Protein AF-A0AAX3NAG1-F1 (afdb_monomer)

Nearest PDB structures (foldseek):
  3qbo-assembly1_A  TM=9.680E-01  e=1.357E-04  Yersinia pestis CO92
  6xdk-assembly1_A  TM=9.110E-01  e=4.348E-03  Stenotrophomonas maltophilia K279a
  8a5w-assembly1_E  TM=9.064E-01  e=7.490E-03  Homo sapiens
  6xdk-assembly2_C  TM=9.134E-01  e=8.581E-03  Stenotrophomonas maltophilia K279a
  1bt4-assembly1_A  TM=9.493E-01  e=1.708E-01  Niallia circulans

Organism: NCBI:txid472834

Mean predicted aligned error: 3.3 Å

Structure (mmCIF, N/CA/C/O backbone):
data_AF-A0AAX3NAG1-F1
#
_entry.id   AF-A0AAX3NAG1-F1
#
loop_
_atom_site.group_PDB
_atom_site.id
_atom_site.type_symbol
_atom_site.label_atom_id
_atom_site.label_alt_id
_atom_site.label_comp_id
_atom_site.label_asym_id
_atom_site.label_entity_id
_atom_site.label_seq_id
_atom_site.pdbx_PDB_ins_code
_atom_site.Cartn_x
_atom_site.Cartn_y
_atom_site.Cartn_z
_atom_site.occupancy
_atom_site.B_iso_or_equiv
_atom_site.auth_seq_id
_atom_site.auth_comp_id
_atom_site.auth_asym_id
_atom_site.auth_atom_id
_atom_site.pdbx_PDB_model_num
ATOM 1 N N . MET A 1 1 ? -10.933 1.709 -2.714 1.00 76.50 1 MET A N 1
ATOM 2 C CA . MET A 1 1 ? -10.946 1.344 -1.279 1.00 76.50 1 MET A CA 1
ATOM 3 C C . MET A 1 1 ? -12.316 1.476 -0.623 1.00 76.50 1 MET A C 1
ATOM 5 O O . MET A 1 1 ? -12.596 0.682 0.266 1.00 76.50 1 MET A O 1
ATOM 9 N N . ARG A 1 2 ? -13.204 2.384 -1.067 1.00 74.44 2 ARG A N 1
ATOM 10 C CA . ARG A 1 2 ? -14.596 2.457 -0.564 1.00 74.44 2 ARG A CA 1
ATOM 11 C C . ARG A 1 2 ? -15.389 1.151 -0.733 1.00 74.44 2 ARG A C 1
ATOM 13 O O . ARG A 1 2 ? -16.228 0.848 0.105 1.00 74.44 2 ARG A O 1
ATOM 20 N N . ASP A 1 3 ? -15.074 0.364 -1.762 1.00 84.44 3 ASP A N 1
ATOM 21 C CA . ASP A 1 3 ? -15.782 -0.885 -2.083 1.00 84.44 3 ASP A CA 1
ATOM 22 C C . ASP A 1 3 ? -15.193 -2.137 -1.413 1.00 84.44 3 ASP A C 1
ATOM 24 O O . ASP A 1 3 ? -15.626 -3.262 -1.6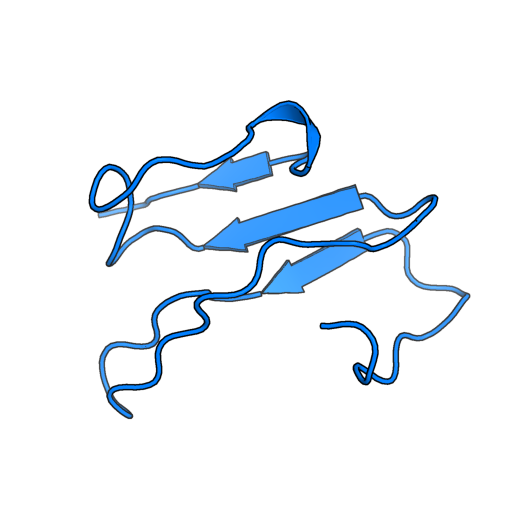76 1.00 84.44 3 ASP A O 1
ATOM 28 N N . TRP A 1 4 ? -14.178 -1.982 -0.558 1.00 89.69 4 TRP A N 1
ATOM 29 C CA . TRP A 1 4 ? -13.559 -3.123 0.107 1.00 89.69 4 TRP A CA 1
ATOM 30 C C . TRP A 1 4 ? -14.500 -3.686 1.175 1.00 89.69 4 TRP A C 1
ATOM 32 O O . TRP A 1 4 ? -14.969 -2.979 2.067 1.00 89.69 4 TRP A O 1
ATOM 42 N N . LYS A 1 5 ? -14.760 -4.994 1.111 1.00 90.12 5 LYS A N 1
ATOM 43 C CA . LYS A 1 5 ? -15.569 -5.696 2.112 1.00 90.12 5 LYS A CA 1
ATOM 44 C C . LYS A 1 5 ? -14.735 -5.940 3.369 1.00 90.12 5 LYS A C 1
ATOM 46 O O . LYS A 1 5 ? -14.084 -6.972 3.499 1.00 90.12 5 LYS A O 1
ATOM 51 N N . ILE A 1 6 ? -14.760 -4.985 4.295 1.00 89.81 6 ILE A N 1
ATOM 52 C CA . ILE A 1 6 ? -14.031 -5.072 5.565 1.00 89.81 6 ILE A CA 1
ATOM 53 C C . ILE A 1 6 ? -14.911 -5.685 6.661 1.00 89.81 6 ILE A C 1
ATOM 55 O O . ILE A 1 6 ? -16.075 -5.319 6.841 1.00 89.81 6 ILE A O 1
ATOM 59 N N . ASN A 1 7 ? -14.341 -6.600 7.445 1.00 91.38 7 ASN A N 1
ATOM 60 C CA . ASN A 1 7 ? -14.994 -7.122 8.641 1.00 91.38 7 ASN A CA 1
ATOM 61 C C . ASN A 1 7 ? -15.030 -6.047 9.740 1.00 91.38 7 ASN A C 1
ATOM 63 O O . ASN A 1 7 ? -13.989 -5.598 10.209 1.00 91.38 7 ASN A O 1
ATOM 67 N N . LYS A 1 8 ? -16.222 -5.688 10.232 1.00 89.81 8 LYS A N 1
ATOM 68 C CA . LYS A 1 8 ? -16.385 -4.683 11.302 1.00 89.81 8 LYS A CA 1
ATOM 69 C C . LYS A 1 8 ? -15.614 -5.018 12.586 1.00 89.81 8 LYS A C 1
ATOM 71 O O . LYS A 1 8 ? -15.235 -4.100 13.310 1.00 89.81 8 LYS A O 1
ATOM 76 N N . LYS A 1 9 ? -15.364 -6.304 12.860 1.00 92.75 9 LYS A N 1
ATOM 77 C CA . LYS A 1 9 ? -14.639 -6.781 14.048 1.00 92.75 9 LYS A CA 1
ATOM 78 C C . LYS A 1 9 ? -13.112 -6.743 13.911 1.00 92.75 9 LYS A C 1
ATOM 80 O O . LYS A 1 9 ? -12.441 -7.030 14.893 1.00 92.75 9 LYS A O 1
ATOM 85 N N . SER A 1 10 ? -12.550 -6.428 12.739 1.00 93.50 10 SER A N 1
ATOM 86 C CA . SER A 1 10 ? -11.091 -6.372 12.589 1.00 93.50 10 SER A CA 1
ATOM 87 C C . SER A 1 10 ? -10.490 -5.211 13.385 1.00 93.50 10 SER A C 1
ATOM 89 O O . SER A 1 10 ? -11.095 -4.142 13.497 1.00 93.50 10 SER A O 1
ATOM 91 N N . ASN A 1 11 ? -9.293 -5.414 13.935 1.00 93.38 11 ASN A N 1
ATOM 92 C CA . ASN A 1 11 ? -8.552 -4.363 14.637 1.00 93.38 11 ASN A CA 1
ATOM 93 C C . ASN A 1 11 ? -7.800 -3.446 13.668 1.00 93.38 11 ASN A C 1
ATOM 95 O O . ASN A 1 11 ? -7.716 -2.244 13.898 1.00 93.38 11 ASN A O 1
ATOM 99 N N . PHE A 1 12 ? -7.287 -4.009 12.578 1.00 94.94 12 PHE A N 1
ATOM 100 C CA . PHE A 1 12 ? -6.542 -3.286 11.558 1.00 94.94 12 PHE A CA 1
ATOM 101 C C . PHE A 1 12 ? -6.839 -3.847 10.168 1.00 94.94 12 PHE A C 1
ATOM 103 O O . PHE A 1 12 ? -7.466 -4.901 10.016 1.00 94.94 12 PHE A O 1
ATOM 110 N N . ILE A 1 13 ? -6.385 -3.117 9.160 1.00 95.31 13 ILE A N 1
ATOM 111 C CA . ILE A 1 13 ? -6.357 -3.527 7.762 1.00 95.31 13 ILE A CA 1
ATOM 112 C C . ILE A 1 13 ? -4.895 -3.525 7.346 1.00 95.31 13 ILE A C 1
ATOM 114 O O . ILE A 1 13 ? -4.211 -2.518 7.512 1.00 95.31 13 ILE A O 1
ATOM 118 N N . HIS A 1 14 ? -4.426 -4.656 6.831 1.00 95.56 14 HIS A N 1
ATOM 119 C CA . HIS A 1 14 ? -3.114 -4.775 6.210 1.00 95.56 14 HIS A CA 1
ATOM 120 C C . HIS A 1 14 ? -3.293 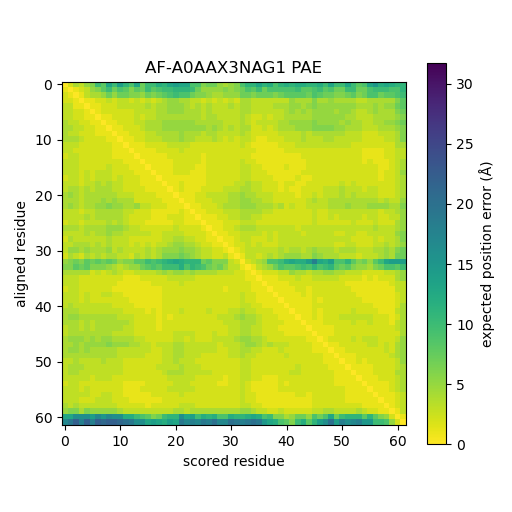-4.934 4.705 1.00 95.56 14 HIS A C 1
ATOM 122 O O . HIS A 1 14 ? -4.166 -5.691 4.274 1.00 95.56 14 HIS A O 1
ATOM 128 N N . TYR A 1 15 ? -2.521 -4.193 3.913 1.00 95.25 15 TYR A N 1
ATOM 129 C CA . TYR A 1 15 ? -2.537 -4.338 2.462 1.00 95.25 15 TYR A CA 1
ATOM 130 C C . TYR A 1 15 ? -1.190 -3.982 1.824 1.00 95.25 15 TYR A C 1
ATOM 132 O O . TYR A 1 15 ? -0.394 -3.236 2.392 1.00 95.25 15 TYR A O 1
ATOM 140 N N . CYS A 1 16 ? -0.960 -4.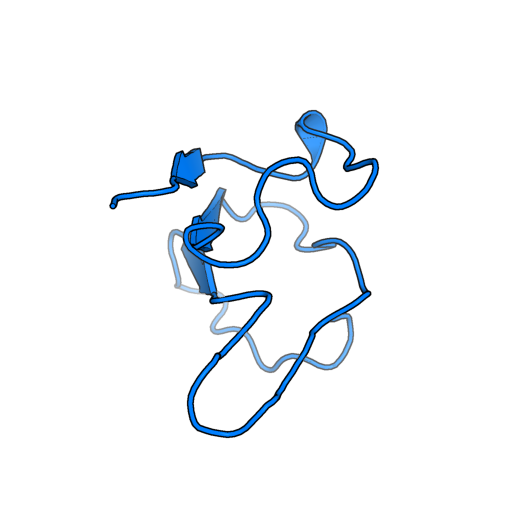509 0.621 1.00 95.75 16 CYS A N 1
ATOM 141 C CA . CYS A 1 16 ? 0.201 -4.204 -0.208 1.00 95.75 16 CYS A CA 1
ATOM 142 C C . CYS A 1 16 ? -0.228 -3.298 -1.380 1.00 95.75 16 CYS A C 1
ATOM 144 O O . CYS A 1 16 ? -0.909 -3.775 -2.290 1.00 95.75 16 CYS A O 1
ATOM 146 N N . PRO A 1 17 ? 0.086 -1.987 -1.371 1.00 95.38 17 PRO A N 1
ATOM 147 C CA . PRO A 1 17 ? -0.233 -1.069 -2.462 1.00 95.38 17 PRO A CA 1
ATOM 148 C C . PRO A 1 17 ? 0.484 -1.371 -3.778 1.00 95.38 17 PRO A C 1
ATOM 150 O O . PRO A 1 17 ? 0.053 -0.849 -4.804 1.00 95.38 17 PRO A O 1
ATOM 153 N N . ASN A 1 18 ? 1.569 -2.146 -3.773 1.00 96.31 18 ASN A N 1
ATOM 154 C CA . ASN A 1 18 ? 2.283 -2.511 -4.991 1.00 96.31 18 ASN A CA 1
ATOM 155 C C . ASN A 1 18 ? 2.786 -3.957 -4.912 1.00 96.31 18 ASN A C 1
ATOM 157 O O . ASN A 1 18 ? 3.780 -4.251 -4.249 1.00 96.31 18 ASN A O 1
ATOM 161 N N . GLU A 1 19 ? 2.094 -4.854 -5.602 1.00 96.19 19 GLU A N 1
ATOM 162 C CA . GLU A 1 19 ? 2.480 -6.257 -5.722 1.00 96.19 19 GLU A CA 1
ATOM 163 C C . GLU A 1 19 ? 3.335 -6.418 -6.991 1.00 96.19 19 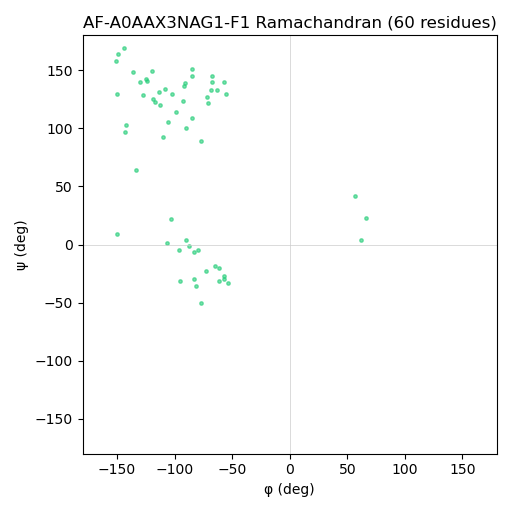GLU A C 1
ATOM 165 O O . GLU A 1 19 ? 2.940 -6.003 -8.085 1.00 96.19 19 GLU A O 1
ATOM 170 N N . THR A 1 20 ? 4.552 -6.943 -6.826 1.00 95.31 20 THR A N 1
ATOM 171 C CA . THR A 1 20 ? 5.580 -6.967 -7.873 1.00 95.31 20 THR A CA 1
ATOM 172 C C . THR A 1 20 ? 5.453 -8.129 -8.854 1.00 95.31 20 THR A C 1
ATOM 174 O O . THR A 1 20 ? 5.865 -7.977 -10.002 1.00 95.31 20 THR A O 1
ATOM 177 N N . ILE A 1 21 ? 4.918 -9.274 -8.434 1.00 95.94 21 ILE A N 1
ATOM 178 C CA . ILE A 1 21 ? 4.822 -10.502 -9.231 1.00 95.94 21 ILE A CA 1
ATOM 179 C C . ILE A 1 21 ? 3.676 -10.394 -10.240 1.00 95.94 21 ILE A C 1
ATOM 181 O O . ILE A 1 21 ? 3.876 -10.587 -11.438 1.00 95.94 21 ILE A O 1
ATOM 185 N N . ASP A 1 22 ? 2.497 -10.014 -9.765 1.00 96.94 22 ASP A N 1
ATOM 186 C CA . ASP A 1 22 ? 1.277 -9.869 -10.555 1.00 96.94 22 ASP A CA 1
ATOM 187 C C . ASP A 1 22 ? 1.156 -8.473 -11.185 1.00 96.94 22 ASP A C 1
ATOM 189 O O . ASP A 1 22 ? 0.216 -8.198 -11.933 1.00 96.94 22 ASP A O 1
ATOM 193 N N . SER A 1 23 ? 2.123 -7.584 -10.922 1.00 94.38 23 SER A N 1
AT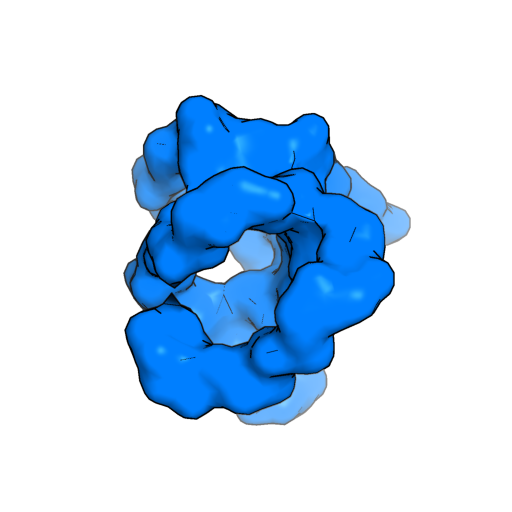OM 194 C CA . SER A 1 23 ? 2.178 -6.218 -11.464 1.00 94.38 23 SER A CA 1
ATOM 195 C C . SER A 1 23 ? 0.926 -5.389 -11.141 1.00 94.38 23 SER A C 1
ATOM 197 O O . SER A 1 23 ? 0.411 -4.644 -11.979 1.00 94.38 23 SER A O 1
ATOM 199 N N . ILE A 1 24 ? 0.426 -5.511 -9.909 1.00 95.50 24 ILE A N 1
ATOM 200 C CA . ILE A 1 24 ? -0.784 -4.824 -9.447 1.00 95.50 24 ILE A CA 1
ATOM 201 C C . ILE A 1 24 ? -0.396 -3.624 -8.587 1.00 95.50 24 ILE A C 1
ATOM 203 O O . ILE A 1 24 ? 0.349 -3.748 -7.617 1.00 95.50 24 ILE A O 1
ATOM 207 N N . SER A 1 25 ? -0.966 -2.458 -8.901 1.00 94.69 25 SER A N 1
ATOM 208 C CA . SER A 1 25 ? -0.741 -1.228 -8.142 1.00 94.69 25 SER A CA 1
ATOM 209 C C . SER A 1 25 ? -2.055 -0.573 -7.728 1.00 94.69 25 SER A C 1
ATOM 211 O O . SER A 1 25 ? -2.942 -0.331 -8.550 1.00 94.69 25 SER A O 1
ATOM 213 N N . ILE A 1 26 ? -2.173 -0.265 -6.437 1.00 93.88 26 ILE A N 1
ATOM 214 C CA . ILE A 1 26 ? -3.309 0.441 -5.848 1.00 93.88 26 ILE A CA 1
ATOM 215 C C . ILE A 1 26 ? -2.931 1.917 -5.704 1.00 93.88 26 ILE A C 1
ATOM 217 O O . ILE A 1 26 ? -2.057 2.307 -4.922 1.00 93.88 26 ILE A O 1
ATOM 221 N N . ASN A 1 27 ? -3.624 2.762 -6.465 1.00 91.00 27 ASN A N 1
ATOM 222 C CA . ASN A 1 27 ? -3.367 4.203 -6.497 1.00 91.00 27 ASN A CA 1
ATOM 223 C C . ASN A 1 27 ? -4.267 5.031 -5.581 1.00 91.00 27 ASN A C 1
ATOM 225 O O . ASN A 1 27 ? -4.046 6.230 -5.438 1.00 91.00 27 ASN A O 1
ATOM 229 N N . GLU A 1 28 ? -5.234 4.393 -4.933 1.00 91.50 28 GLU A N 1
ATOM 230 C CA . GLU A 1 28 ? -6.107 5.029 -3.955 1.00 91.50 28 GLU A CA 1
ATOM 231 C C . GLU A 1 28 ? -5.465 5.056 -2.564 1.00 91.50 28 GLU A C 1
ATOM 233 O O . GLU A 1 28 ? -4.776 4.114 -2.166 1.00 91.50 28 GLU A O 1
ATOM 238 N N . GLU A 1 29 ? -5.727 6.125 -1.813 1.00 90.50 29 GLU A N 1
ATOM 239 C CA . GLU A 1 29 ? -5.355 6.218 -0.403 1.00 90.50 29 GLU A CA 1
ATOM 240 C C . GLU A 1 29 ? -6.419 5.580 0.508 1.00 90.50 29 GLU A C 1
ATOM 242 O O . GLU A 1 29 ? -7.611 5.566 0.166 1.00 90.50 29 GLU A O 1
ATOM 247 N N . PRO A 1 30 ? -6.010 5.052 1.674 1.00 91.56 30 PRO A N 1
ATOM 248 C CA . PRO A 1 30 ? -6.924 4.442 2.619 1.00 91.56 30 PRO A CA 1
ATOM 249 C C . PRO A 1 30 ? -7.924 5.454 3.165 1.00 91.56 30 PRO A C 1
ATOM 251 O O . PRO A 1 30 ? -7.585 6.551 3.593 1.00 91.56 30 PRO A O 1
ATOM 254 N N . ASN A 1 31 ? -9.187 5.037 3.156 1.00 88.69 31 ASN A N 1
ATOM 255 C CA . ASN A 1 31 ? -10.309 5.771 3.723 1.00 88.69 31 ASN A CA 1
ATOM 256 C C . ASN A 1 31 ? -11.147 4.798 4.553 1.00 88.69 31 ASN A C 1
ATOM 258 O O . ASN A 1 31 ? -12.271 4.438 4.200 1.00 88.69 31 ASN A O 1
ATOM 262 N N . PHE A 1 32 ? -10.528 4.293 5.615 1.00 87.44 32 PHE A N 1
ATOM 263 C CA . PHE A 1 32 ? -11.154 3.382 6.558 1.00 87.44 32 PHE A CA 1
ATOM 264 C C . PHE A 1 32 ? -11.353 4.140 7.865 1.00 87.44 32 PHE A C 1
ATOM 266 O O . PHE A 1 32 ? -10.454 4.203 8.699 1.00 87.44 32 PHE A O 1
ATOM 273 N N . SER A 1 33 ? -12.526 4.755 8.021 1.00 75.19 33 SER A N 1
ATOM 274 C CA . SER A 1 33 ? -12.899 5.414 9.272 1.00 75.19 33 SER A CA 1
ATOM 275 C C . SER A 1 33 ? -12.783 4.419 10.434 1.00 75.19 33 SER A C 1
ATOM 277 O O . SER A 1 33 ? -13.319 3.310 10.354 1.00 75.19 33 SER A O 1
ATOM 279 N N . ASP A 1 34 ? -12.088 4.819 11.497 1.00 83.56 34 ASP A N 1
ATOM 280 C CA . ASP A 1 34 ? -11.953 4.086 12.764 1.00 83.56 34 ASP A CA 1
ATOM 281 C C . ASP A 1 34 ? -11.191 2.745 12.708 1.00 83.56 34 ASP A C 1
ATOM 283 O O . ASP A 1 34 ? -11.376 1.888 13.579 1.00 83.56 34 ASP A O 1
ATOM 287 N N . LYS A 1 35 ? -10.326 2.526 11.706 1.00 91.00 35 LYS A N 1
ATOM 288 C CA . LYS A 1 35 ? -9.464 1.330 11.629 1.00 91.00 35 LYS A CA 1
ATOM 289 C C . LYS A 1 35 ? -7.995 1.701 11.509 1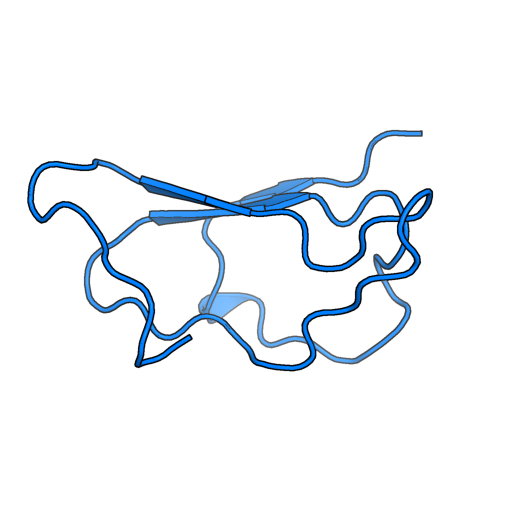.00 91.00 35 LYS A C 1
ATOM 291 O O . LYS A 1 35 ? -7.643 2.605 10.760 1.00 91.00 35 LYS A O 1
ATOM 296 N N . PHE A 1 36 ? -7.133 0.945 12.190 1.00 95.62 36 PHE A N 1
ATOM 297 C CA . PHE A 1 36 ? -5.695 1.062 11.972 1.00 95.62 36 PHE A CA 1
ATOM 298 C C . PHE A 1 36 ? -5.338 0.545 10.580 1.00 95.62 36 PHE A C 1
ATOM 300 O O . PHE A 1 36 ? -5.772 -0.542 10.188 1.00 95.62 36 PHE A O 1
ATOM 307 N N . VAL A 1 37 ? -4.538 1.308 9.845 1.00 96.19 37 VAL A N 1
ATOM 308 C CA . VAL A 1 37 ? -4.114 0.953 8.489 1.00 96.19 37 VAL A CA 1
ATOM 309 C C . VAL A 1 37 ? -2.624 0.665 8.493 1.00 96.19 37 VAL A C 1
ATOM 311 O O . VAL A 1 37 ? -1.813 1.524 8.838 1.00 96.19 37 VAL A O 1
ATOM 314 N N . ILE A 1 38 ? -2.278 -0.558 8.112 1.00 97.00 38 ILE A N 1
ATOM 315 C CA . ILE A 1 38 ? -0.910 -1.044 7.989 1.00 97.00 38 ILE A CA 1
ATOM 316 C C . ILE A 1 38 ? -0.646 -1.308 6.510 1.00 97.00 38 ILE A C 1
ATOM 318 O O . ILE A 1 38 ? -1.450 -1.964 5.849 1.00 97.00 38 ILE A O 1
ATOM 322 N N . THR A 1 39 ? 0.465 -0.808 5.981 1.00 96.06 39 THR A N 1
ATOM 323 C CA . THR A 1 39 ? 0.783 -0.956 4.557 1.00 96.06 39 THR A CA 1
ATOM 324 C C . THR A 1 39 ? 2.192 -1.486 4.326 1.00 96.06 39 THR A C 1
ATOM 326 O O . THR A 1 39 ? 3.139 -1.062 4.993 1.00 96.06 39 THR A O 1
ATOM 329 N N . ASP A 1 40 ? 2.301 -2.386 3.347 1.00 96.94 40 ASP A N 1
ATOM 330 C CA . ASP A 1 40 ? 3.561 -2.884 2.794 1.00 96.94 40 ASP A CA 1
ATOM 331 C C . ASP A 1 40 ? 4.007 -2.017 1.613 1.00 96.94 40 ASP A C 1
ATOM 333 O O . ASP A 1 40 ? 3.497 -2.131 0.500 1.00 96.94 40 ASP A O 1
ATOM 337 N N . CYS A 1 41 ? 4.948 -1.118 1.855 1.00 96.25 41 CYS A N 1
ATOM 338 C CA . CYS A 1 41 ? 5.506 -0.250 0.828 1.00 96.25 41 CYS A CA 1
ATOM 339 C C . CYS A 1 41 ? 6.899 -0.704 0.369 1.00 96.25 41 CYS A C 1
ATOM 341 O O . CYS A 1 41 ? 7.645 0.111 -0.175 1.00 96.25 41 CYS A O 1
ATOM 343 N N . SER A 1 42 ? 7.278 -1.977 0.551 1.00 96.25 42 SER A N 1
ATOM 344 C CA . SER A 1 42 ? 8.613 -2.474 0.176 1.00 96.25 42 SER A CA 1
ATOM 345 C C . SER A 1 42 ? 8.995 -2.193 -1.281 1.00 96.25 42 SER A C 1
ATOM 347 O O . SER A 1 42 ? 10.157 -1.933 -1.578 1.00 96.25 42 SER A O 1
ATOM 349 N N . SER A 1 43 ? 8.025 -2.187 -2.195 1.00 95.06 43 SER A N 1
ATOM 350 C CA . SER A 1 43 ? 8.250 -2.033 -3.638 1.00 95.06 43 SER A CA 1
ATOM 351 C C . SER A 1 43 ? 7.834 -0.666 -4.203 1.00 95.06 43 SER A C 1
ATOM 353 O O . SER A 1 43 ? 7.938 -0.447 -5.410 1.00 95.06 43 SER A O 1
ATOM 355 N N . ASN A 1 44 ? 7.350 0.262 -3.367 1.00 94.94 44 ASN A N 1
ATOM 356 C CA . ASN A 1 44 ? 6.890 1.578 -3.827 1.00 94.94 44 ASN A CA 1
ATOM 357 C C . ASN A 1 44 ? 7.041 2.726 -2.808 1.00 94.94 44 ASN A C 1
ATOM 359 O O . ASN A 1 44 ? 6.526 3.823 -3.064 1.00 94.94 44 ASN A O 1
ATOM 363 N N . ILE A 1 45 ? 7.723 2.533 -1.673 1.00 95.38 45 ILE A N 1
ATOM 364 C CA . ILE A 1 45 ? 7.986 3.628 -0.729 1.00 95.38 45 ILE A CA 1
ATOM 365 C C . ILE A 1 45 ? 8.736 4.767 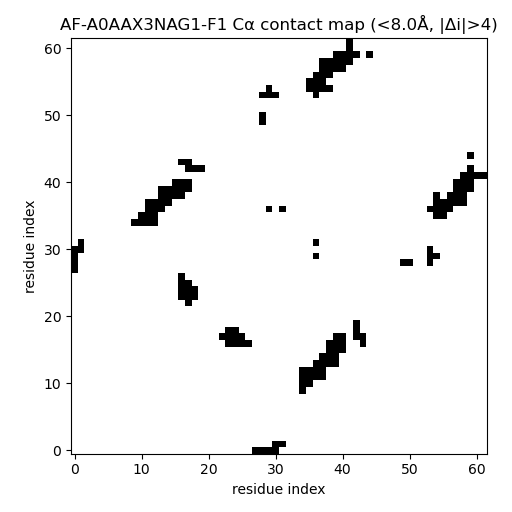-1.439 1.00 95.38 45 ILE A C 1
ATOM 367 O O . ILE A 1 45 ? 9.596 4.533 -2.283 1.00 95.38 45 ILE A O 1
ATOM 371 N N . LEU A 1 46 ? 8.375 6.016 -1.131 1.00 94.25 46 LEU A N 1
ATOM 372 C CA . LEU A 1 46 ? 8.916 7.238 -1.755 1.00 94.25 46 LEU A CA 1
ATOM 373 C C . LEU A 1 46 ? 8.674 7.397 -3.272 1.00 94.25 46 LEU A C 1
ATOM 375 O O . LEU A 1 46 ? 9.115 8.389 -3.847 1.00 94.25 46 LEU A O 1
ATOM 379 N N . SER A 1 47 ? 7.937 6.495 -3.927 1.00 94.00 47 SER A N 1
ATOM 380 C CA . SER A 1 47 ? 7.617 6.619 -5.362 1.00 94.00 47 SER A CA 1
ATOM 381 C C . SER A 1 47 ? 6.593 7.720 -5.678 1.00 94.00 47 SER A C 1
ATOM 383 O O . SER A 1 47 ? 6.537 8.220 -6.801 1.00 94.00 47 SER A O 1
ATOM 385 N N . LYS A 1 48 ? 5.772 8.107 -4.693 1.00 92.38 48 LYS A N 1
ATOM 386 C CA . LYS A 1 48 ? 4.728 9.133 -4.804 1.00 92.38 48 LYS A CA 1
ATOM 387 C C . LYS A 1 48 ? 4.511 9.846 -3.471 1.00 92.38 48 LYS A C 1
ATOM 389 O O . LYS A 1 48 ? 4.912 9.356 -2.416 1.00 92.38 48 LYS A O 1
ATOM 394 N N . LYS A 1 49 ? 3.844 11.001 -3.520 1.00 94.12 49 LYS A N 1
ATOM 395 C CA . LYS A 1 49 ? 3.334 11.662 -2.312 1.00 94.12 49 LYS A CA 1
ATOM 396 C C . LYS A 1 49 ? 2.213 10.814 -1.708 1.00 94.12 49 LYS A C 1
ATOM 398 O O . LYS A 1 49 ? 1.386 10.294 -2.451 1.00 94.12 49 LYS A O 1
ATOM 403 N N . ILE A 1 50 ? 2.200 10.717 -0.385 1.00 92.56 50 ILE A N 1
ATOM 404 C CA . ILE A 1 50 ? 1.155 10.056 0.403 1.00 92.56 50 ILE A CA 1
ATOM 405 C C . ILE A 1 50 ? 0.817 10.938 1.605 1.00 92.56 50 ILE A C 1
ATOM 407 O O . ILE A 1 50 ? 1.700 11.633 2.119 1.00 92.56 50 ILE A O 1
ATOM 411 N N . ASN A 1 51 ? -0.432 10.910 2.069 1.00 94.25 51 ASN A N 1
ATOM 412 C CA . ASN A 1 51 ? -0.790 11.525 3.342 1.00 94.25 51 ASN A CA 1
ATOM 413 C C . ASN A 1 51 ? -0.525 10.551 4.500 1.00 94.25 51 ASN A C 1
ATOM 415 O O . ASN A 1 51 ? -1.258 9.580 4.672 1.00 94.25 51 ASN A O 1
ATOM 419 N N . ILE A 1 52 ? 0.502 10.819 5.311 1.00 93.69 52 ILE A N 1
ATOM 420 C CA . ILE A 1 52 ? 0.918 9.941 6.420 1.00 93.69 52 ILE A CA 1
ATOM 421 C C . ILE A 1 52 ? -0.197 9.779 7.466 1.00 93.69 52 ILE A C 1
ATOM 423 O O . ILE A 1 52 ? -0.338 8.696 8.022 1.00 93.69 52 ILE A O 1
ATOM 427 N N . GLU A 1 53 ? -1.042 10.797 7.662 1.00 93.75 53 GLU A N 1
ATOM 428 C CA . GLU A 1 53 ? -2.166 10.761 8.614 1.00 93.75 53 GLU A CA 1
ATOM 429 C C . GLU A 1 53 ? -3.203 9.669 8.292 1.00 93.75 53 GLU A C 1
ATOM 431 O O . GLU A 1 53 ? -3.955 9.241 9.165 1.00 93.75 53 GLU A O 1
ATOM 436 N N . ASN A 1 54 ? -3.238 9.181 7.047 1.00 93.25 54 ASN A N 1
ATOM 437 C CA . ASN A 1 54 ? -4.135 8.101 6.636 1.00 93.25 54 ASN A CA 1
ATOM 438 C C . ASN A 1 54 ? -3.618 6.701 7.040 1.00 93.25 54 ASN A C 1
ATOM 440 O O . ASN A 1 54 ? -4.309 5.702 6.823 1.00 93.25 54 ASN A O 1
ATOM 444 N N . TYR A 1 55 ? -2.412 6.604 7.612 1.00 95.31 55 TYR A N 1
ATOM 445 C CA . TYR A 1 55 ? -1.735 5.347 7.924 1.00 95.31 55 TYR A CA 1
ATOM 446 C C . TYR A 1 55 ? -1.340 5.269 9.396 1.00 95.31 55 TYR A C 1
ATOM 448 O O . TYR A 1 55 ? -0.887 6.231 10.003 1.00 95.31 55 TYR A O 1
ATOM 456 N N . SER A 1 56 ? -1.462 4.077 9.974 1.00 96.81 56 SER A N 1
ATOM 457 C CA . SER A 1 56 ? -1.016 3.792 11.343 1.00 96.81 56 SER A CA 1
ATOM 458 C C . SER A 1 56 ? 0.385 3.189 11.373 1.00 96.81 56 SER A C 1
ATOM 460 O O . SER A 1 56 ? 1.132 3.409 12.321 1.00 96.81 56 SER A O 1
ATOM 462 N N . LEU A 1 57 ? 0.743 2.426 10.338 1.00 96.38 57 LEU A N 1
ATOM 463 C CA . LEU A 1 57 ? 2.084 1.890 10.141 1.00 96.38 57 LEU A CA 1
ATOM 464 C C . LEU A 1 57 ? 2.369 1.743 8.645 1.00 96.38 57 LEU A C 1
ATOM 466 O O . LEU A 1 57 ? 1.600 1.131 7.907 1.00 96.38 57 LEU A O 1
ATOM 470 N N . ILE A 1 58 ? 3.512 2.266 8.218 1.00 96.69 58 ILE A N 1
ATOM 471 C CA . ILE A 1 58 ? 4.072 2.055 6.885 1.00 96.69 58 ILE A CA 1
ATOM 472 C C . ILE A 1 58 ? 5.389 1.325 7.099 1.00 96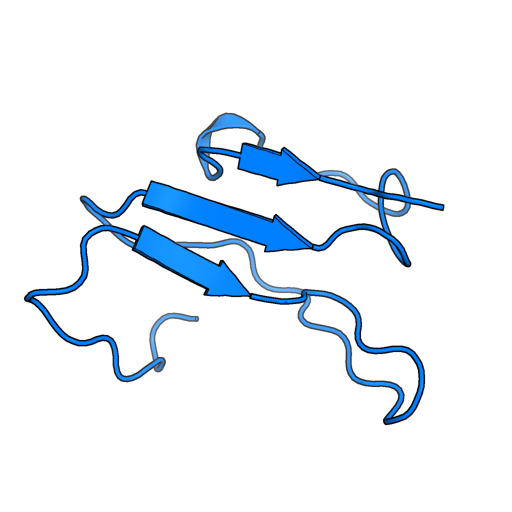.69 58 ILE A C 1
ATOM 474 O O . ILE A 1 58 ? 6.254 1.838 7.809 1.00 96.69 58 ILE A O 1
ATOM 478 N N . TYR A 1 59 ? 5.547 0.147 6.505 1.00 96.75 59 TYR A N 1
ATOM 479 C CA . TYR A 1 59 ? 6.834 -0.536 6.494 1.00 96.75 59 TYR A CA 1
ATOM 480 C C . TYR A 1 59 ? 7.313 -0.745 5.064 1.00 96.75 59 TYR A C 1
ATOM 482 O O . TYR A 1 59 ? 6.525 -0.871 4.133 1.00 96.75 59 TYR A O 1
ATOM 490 N N . ALA A 1 60 ? 8.627 -0.749 4.903 1.00 94.44 60 ALA A N 1
ATOM 491 C CA . ALA A 1 60 ? 9.298 -1.108 3.669 1.00 94.44 60 ALA A CA 1
ATOM 492 C C . ALA A 1 60 ? 10.561 -1.863 4.071 1.00 94.44 60 ALA A C 1
ATOM 494 O O . ALA A 1 60 ? 11.553 -1.256 4.476 1.00 94.44 60 ALA A O 1
ATOM 495 N N . SER A 1 61 ? 10.475 -3.191 4.065 1.00 77.06 61 SER A N 1
ATOM 496 C CA . SER A 1 61 ? 11.633 -4.056 4.290 1.00 77.06 61 SER A CA 1
ATOM 497 C C . SER A 1 61 ? 12.279 -4.391 2.954 1.00 77.06 61 SER A C 1
ATOM 499 O O . SER A 1 61 ? 11.573 -4.658 1.980 1.00 77.06 61 SER A O 1
ATOM 501 N N . VAL A 1 62 ? 13.610 -4.372 2.941 1.00 58.12 62 VAL A N 1
ATOM 502 C CA . VAL A 1 62 ? 14.444 -4.903 1.854 1.00 58.12 62 VAL A CA 1
ATOM 503 C C . VAL A 1 62 ? 14.455 -6.426 1.924 1.00 58.12 62 VAL A C 1
ATOM 505 O O . VAL A 1 62 ? 14.366 -6.943 3.065 1.00 58.12 62 VAL A O 1
#

pLDDT: mean 91.95, std 6.8, range [58.12, 97.0]

Radius of gyration: 11.71 Å; Cα contacts (8 Å, |Δi|>4): 82; chains: 1; bounding box: 31×22×26 Å

Sequence (62 aa):
MRDWKINKKSNFIHYCPNETIDSISINEEPNFSDKFVITDCSSNILSKKINIENYSLIYASV

Secondary structure (DSSP, 8-state):
-TT----TT-SEEEE-SEETTTTEE--SPP--TT-EEEEE-TTTTTSS---GGG-SEEE---

InterPro domains:
  IPR015421 Pyridoxal phosphate-dependent transferase, major domain [G3DSA:3.40.640.10] (1-62)
  IPR015424 Pyridoxal phosphate-dependent transferase [SSF53383] (2-61)
  IPR022278 Phosphoserine aminotransferase [PTHR43247] (3-61)

Foldseek 3Di:
DVPDPDDPPDQADEDEQADDPVRHHNPDQDDDPPHAYEYECQPPPPVDDDDCVSHPYYDHDD

Solvent-accessible surface area (backbone atoms only — not comparable to full-atom values): 4136 Å² total; per-residue (Å²): 103,87,84,58,90,72,65,88,84,55,75,58,46,78,50,63,46,44,43,80,89,84,68,45,70,59,87,72,73,71,75,58,86,96,47,43,31,35,37,45,30,55,76,50,64,86,7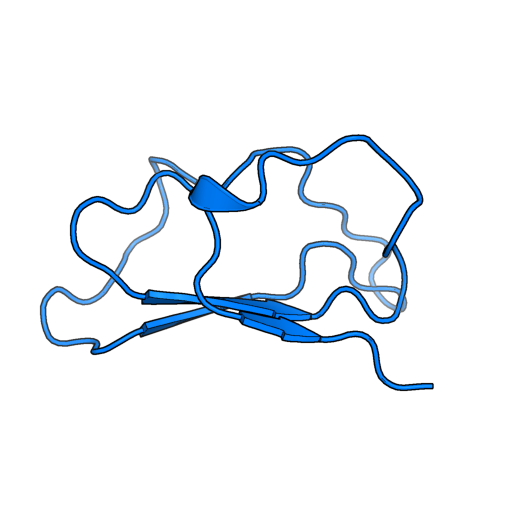2,62,93,76,69,65,89,56,47,72,43,80,46,62,69,132